Protein AF-A0A355FUG0-F1 (afdb_monomer)

Solvent-accessible surface area (backbone atoms only — not comparable to full-atom values): 5585 Å² total; per-residue (Å²): 134,89,80,83,79,77,75,78,67,91,72,84,76,66,68,52,71,65,58,49,49,47,39,35,70,80,68,69,42,76,83,83,58,45,63,61,60,49,28,63,69,29,56,66,90,46,58,92,75,53,55,96,92,56,58,50,19,64,68,57,49,56,50,47,51,54,51,51,50,52,53,51,50,54,52,47,54,70,74,43,78,84,63,65,94,92,117

Foldseek 3Di:
DDDPPPPVDPPPQADDPVVQVVCCVPPVDHCPDSLLVVQCPAAPVCVVVDDPPHHHNVVVVVVVVVVVVVVVCVVCCVVPVPDDPPD

Secondary structure (DSSP, 8-state):
-------------SPPHHHHHHHHHHH----S-HHHHHHHT--GGGGGG--TT---THHHHHHHHHHHHHHHHHHHHHH-TTSPTT-

Mean predicted aligned error: 8.6 Å

Structure (mmCIF, N/CA/C/O backbone):
data_AF-A0A355FUG0-F1
#
_entry.id   AF-A0A355FUG0-F1
#
loop_
_atom_site.group_PDB
_atom_site.id
_atom_site.type_symbol
_atom_site.label_atom_id
_atom_site.label_alt_id
_atom_site.label_comp_id
_atom_site.label_asym_id
_atom_site.label_entity_id
_atom_site.label_seq_id
_atom_site.pdbx_PDB_ins_code
_atom_site.Cartn_x
_atom_site.Cartn_y
_atom_site.Cartn_z
_atom_site.occupancy
_atom_site.B_iso_or_equiv
_atom_site.auth_seq_id
_atom_site.auth_comp_id
_atom_site.auth_asym_id
_atom_site.auth_atom_id
_atom_site.pdbx_PDB_model_num
ATOM 1 N N . MET A 1 1 ? 17.533 -14.155 -49.136 1.00 44.09 1 MET A N 1
ATOM 2 C CA . MET A 1 1 ? 18.456 -13.476 -48.197 1.00 44.09 1 MET A CA 1
ATOM 3 C C . MET A 1 1 ? 17.650 -12.950 -47.021 1.00 44.09 1 MET A C 1
ATOM 5 O O . MET A 1 1 ? 16.548 -12.463 -47.223 1.00 44.09 1 MET A O 1
ATOM 9 N N . LYS A 1 2 ? 18.158 -13.175 -45.805 1.00 46.75 2 LYS A N 1
ATOM 10 C CA . LYS A 1 2 ? 17.517 -12.886 -44.514 1.00 46.75 2 LYS A CA 1
ATOM 11 C C . LYS A 1 2 ? 17.292 -11.384 -44.329 1.00 46.75 2 LYS A C 1
ATOM 13 O O . LYS A 1 2 ? 18.240 -10.635 -44.514 1.00 46.75 2 LYS A O 1
ATOM 18 N N . GLN A 1 3 ? 16.134 -10.997 -43.799 1.00 42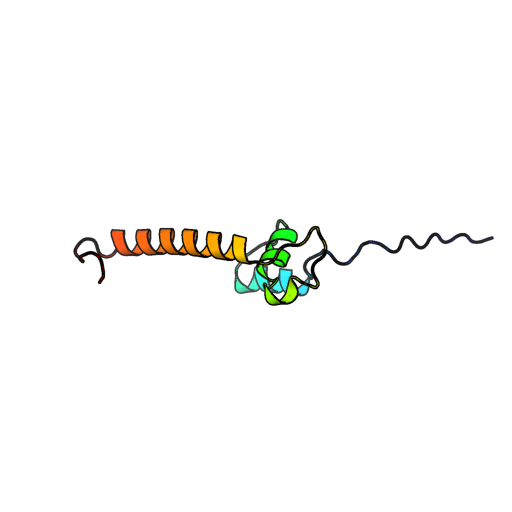.72 3 GLN A N 1
ATOM 19 C CA . GLN A 1 3 ? 16.076 -9.929 -42.801 1.00 42.72 3 GLN A CA 1
ATOM 20 C C . GLN A 1 3 ? 15.143 -10.368 -41.669 1.00 42.72 3 GLN A C 1
ATOM 22 O O . GLN A 1 3 ? 13.924 -10.260 -41.746 1.00 42.72 3 GLN A O 1
ATOM 27 N N . ARG A 1 4 ? 15.746 -10.951 -40.628 1.00 47.94 4 ARG A N 1
ATOM 28 C CA . ARG A 1 4 ? 15.111 -11.165 -39.325 1.00 47.94 4 ARG A CA 1
ATOM 29 C C . ARG A 1 4 ? 15.155 -9.819 -38.615 1.00 47.94 4 ARG A C 1
ATOM 31 O O . ARG A 1 4 ? 16.175 -9.485 -38.021 1.00 47.94 4 ARG A O 1
ATOM 38 N N . THR A 1 5 ? 14.078 -9.050 -38.689 1.00 40.09 5 THR A N 1
ATOM 39 C CA . THR A 1 5 ? 13.894 -7.891 -37.816 1.00 40.09 5 THR A CA 1
ATOM 40 C C . THR A 1 5 ? 13.713 -8.408 -36.392 1.00 40.09 5 THR A C 1
ATOM 42 O O . THR A 1 5 ? 12.650 -8.908 -36.026 1.00 40.09 5 THR A O 1
ATOM 45 N N . TRP A 1 6 ? 14.782 -8.350 -35.600 1.00 44.94 6 TRP A N 1
ATOM 46 C CA . TRP A 1 6 ? 14.712 -8.480 -34.150 1.00 44.94 6 TRP A CA 1
ATOM 47 C C . TRP A 1 6 ? 13.952 -7.262 -33.615 1.00 44.94 6 TRP A C 1
ATOM 49 O O . TRP A 1 6 ? 14.544 -6.237 -33.290 1.00 44.94 6 TRP A O 1
ATOM 59 N N . PHE A 1 7 ? 12.625 -7.356 -33.536 1.00 46.06 7 PHE A N 1
ATOM 60 C CA . PHE A 1 7 ? 11.872 -6.517 -32.613 1.00 46.06 7 PHE A CA 1
ATOM 61 C C . PHE A 1 7 ? 12.265 -6.976 -31.211 1.00 46.06 7 PHE A C 1
ATOM 63 O O . PHE A 1 7 ? 11.710 -7.938 -30.682 1.00 46.06 7 PHE A O 1
ATOM 70 N N . TRP A 1 8 ? 13.284 -6.340 -30.633 1.00 42.81 8 TRP A N 1
ATOM 71 C CA . TRP A 1 8 ? 13.567 -6.492 -29.215 1.00 42.81 8 TRP A CA 1
ATOM 72 C C . TRP A 1 8 ? 12.376 -5.890 -28.467 1.00 42.81 8 TRP A C 1
ATOM 74 O O . TRP A 1 8 ? 12.202 -4.676 -28.381 1.00 42.81 8 TRP A O 1
ATOM 84 N N . SER A 1 9 ? 11.461 -6.770 -28.070 1.00 44.19 9 SER A N 1
ATOM 85 C CA . SER A 1 9 ? 10.244 -6.437 -27.344 1.00 44.19 9 SER A CA 1
ATOM 86 C C . SER A 1 9 ? 10.601 -5.640 -26.088 1.00 44.19 9 SER A C 1
ATOM 88 O O . SER A 1 9 ? 11.449 -6.071 -25.306 1.00 44.19 9 SER A O 1
ATOM 90 N N . LYS A 1 10 ? 9.937 -4.495 -25.877 1.00 46.84 10 LYS A N 1
ATOM 91 C CA . LYS A 1 10 ? 9.921 -3.754 -24.604 1.00 46.84 10 LYS A CA 1
ATOM 92 C C . LYS A 1 10 ? 9.306 -4.648 -23.515 1.00 46.84 10 LYS A C 1
ATOM 94 O O . LYS A 1 10 ? 8.128 -4.525 -23.196 1.00 46.84 10 LYS A O 1
ATOM 99 N N . SER A 1 11 ? 10.087 -5.584 -22.985 1.00 50.56 11 SER A N 1
ATOM 100 C CA . SER A 1 11 ? 9.579 -6.709 -22.192 1.00 50.56 11 SER A CA 1
ATOM 101 C C . SER A 1 11 ? 9.642 -6.513 -20.668 1.00 50.56 11 SER A C 1
ATOM 103 O O . SER A 1 11 ? 9.225 -7.409 -19.943 1.00 50.56 11 SER A O 1
ATOM 105 N N . SER A 1 12 ? 10.116 -5.386 -20.129 1.00 56.19 12 SER A N 1
ATOM 106 C CA . SER A 1 12 ? 10.470 -5.303 -18.695 1.00 56.19 12 SER A CA 1
ATOM 107 C C . SER A 1 12 ? 9.409 -4.727 -17.740 1.00 56.19 12 SER A C 1
ATOM 109 O O . SER A 1 12 ? 9.680 -4.612 -16.552 1.00 56.19 12 SER A O 1
ATOM 111 N N . ARG A 1 13 ? 8.194 -4.373 -18.190 1.00 65.31 13 ARG A N 1
ATOM 112 C CA . ARG A 1 13 ? 7.199 -3.688 -17.319 1.00 65.31 13 ARG A CA 1
ATOM 113 C C . ARG A 1 13 ? 6.154 -4.590 -16.660 1.00 65.31 13 ARG A C 1
ATOM 115 O O . ARG A 1 13 ? 5.256 -4.097 -15.976 1.00 65.31 13 ARG A O 1
ATOM 122 N N . ALA A 1 14 ? 6.215 -5.897 -16.891 1.00 77.81 14 ALA A N 1
ATOM 123 C CA . ALA A 1 14 ? 5.255 -6.835 -16.326 1.00 77.81 14 ALA A CA 1
ATOM 124 C C . ALA A 1 14 ? 5.704 -7.311 -14.938 1.00 77.81 14 ALA A C 1
ATOM 126 O O . ALA A 1 14 ? 6.844 -7.713 -14.746 1.00 77.81 14 ALA A O 1
ATOM 127 N N . VAL A 1 15 ? 4.774 -7.319 -13.984 1.00 88.06 15 VAL A N 1
ATOM 128 C CA . VAL A 1 15 ? 4.952 -8.010 -12.700 1.00 88.06 15 VAL A CA 1
ATOM 129 C C . VAL A 1 15 ? 5.131 -9.511 -12.949 1.00 88.06 15 VAL A C 1
ATOM 131 O O . VAL A 1 15 ? 4.331 -10.095 -13.697 1.00 88.06 15 VAL A O 1
ATOM 134 N N . SER A 1 16 ? 6.144 -10.111 -12.315 1.00 92.81 16 SER A N 1
ATOM 135 C CA . SER A 1 16 ? 6.561 -11.492 -12.572 1.00 92.81 16 SER A CA 1
ATOM 136 C C . SER A 1 16 ? 5.461 -12.523 -12.244 1.00 92.81 16 SER A C 1
ATOM 138 O O . SER A 1 16 ? 4.608 -12.270 -11.380 1.00 92.81 16 SER A O 1
ATOM 140 N N . PRO A 1 17 ? 5.431 -13.686 -12.924 1.00 93.44 17 PRO A N 1
ATOM 141 C CA . PRO A 1 17 ? 4.478 -14.758 -12.625 1.00 93.44 17 PRO A CA 1
ATOM 142 C C . PRO A 1 17 ? 4.565 -15.259 -11.180 1.00 93.44 17 PRO A C 1
ATOM 144 O O . PRO A 1 17 ? 3.534 -15.535 -10.567 1.00 93.44 17 PRO A O 1
ATOM 147 N N . GLU A 1 18 ? 5.772 -15.321 -10.620 1.00 95.44 18 GLU A N 1
ATOM 148 C CA . GLU A 1 18 ? 6.039 -15.766 -9.250 1.00 95.44 18 GLU A CA 1
ATOM 149 C C . GLU A 1 18 ? 5.402 -14.805 -8.249 1.00 95.44 18 GLU A C 1
ATOM 151 O O . GLU A 1 18 ? 4.673 -15.235 -7.357 1.00 95.44 18 GLU A O 1
ATOM 156 N N . PHE A 1 19 ? 5.583 -13.496 -8.447 1.00 93.94 19 PHE A N 1
ATOM 157 C CA . PHE A 1 19 ? 4.981 -12.485 -7.584 1.00 93.94 19 PHE A CA 1
ATOM 158 C C . PHE A 1 19 ? 3.450 -12.475 -7.686 1.00 93.94 19 PHE A C 1
ATOM 160 O O . PHE A 1 19 ? 2.753 -12.355 -6.680 1.00 93.94 19 PHE A O 1
ATOM 167 N N . ARG A 1 20 ? 2.889 -12.676 -8.888 1.00 95.06 20 ARG A N 1
ATOM 168 C CA . ARG A 1 20 ? 1.433 -12.855 -9.061 1.00 95.06 20 ARG A CA 1
ATOM 169 C C . ARG A 1 20 ? 0.923 -14.089 -8.317 1.00 95.06 20 ARG A C 1
ATOM 171 O O . ARG A 1 20 ? -0.149 -14.031 -7.717 1.00 95.06 20 ARG A O 1
ATOM 178 N N . GLY A 1 21 ? 1.670 -15.191 -8.378 1.00 96.94 21 GLY A N 1
ATOM 179 C CA . GLY A 1 21 ? 1.367 -16.424 -7.656 1.00 96.94 21 GLY A CA 1
ATOM 180 C C . GLY A 1 21 ? 1.385 -16.215 -6.144 1.00 96.94 21 GLY A C 1
ATOM 181 O O . GLY A 1 21 ? 0.427 -16.590 -5.472 1.00 96.94 21 GLY A O 1
ATOM 182 N N . PHE A 1 22 ? 2.419 -15.543 -5.637 1.00 96.62 22 PHE A N 1
ATOM 183 C CA . PHE A 1 22 ? 2.549 -15.151 -4.235 1.00 96.62 22 PHE A CA 1
ATOM 184 C C . PHE A 1 22 ? 1.360 -14.304 -3.767 1.00 96.62 22 PHE A C 1
ATOM 186 O O . PHE A 1 22 ? 0.684 -14.682 -2.815 1.00 96.62 22 PHE A O 1
ATOM 193 N N . LEU A 1 23 ? 1.023 -13.226 -4.486 1.00 96.50 23 LEU A N 1
ATOM 194 C CA . LEU A 1 23 ? -0.097 -12.353 -4.117 1.00 96.50 23 LEU A CA 1
ATOM 195 C C . LEU A 1 23 ? -1.441 -13.083 -4.069 1.00 96.50 23 LEU A C 1
ATOM 197 O O . LEU A 1 23 ? -2.255 -12.843 -3.177 1.00 96.50 23 LEU A O 1
ATOM 201 N N . LYS A 1 24 ? -1.673 -13.993 -5.017 1.00 97.19 24 LYS A N 1
ATOM 202 C CA . LYS A 1 24 ? -2.888 -14.805 -5.029 1.00 97.19 24 LYS A CA 1
ATOM 203 C C . LYS A 1 24 ? -2.918 -15.788 -3.858 1.00 97.19 24 LYS A C 1
ATOM 205 O O . LYS A 1 24 ? -3.980 -15.986 -3.281 1.00 97.19 24 LYS A O 1
ATOM 210 N N . LYS A 1 25 ? -1.787 -16.422 -3.544 1.00 98.06 25 LYS A N 1
ATOM 211 C CA . LYS A 1 25 ? -1.687 -17.455 -2.508 1.00 98.06 25 LYS A CA 1
ATOM 212 C C . LYS A 1 25 ? -1.805 -16.874 -1.100 1.00 98.06 25 LYS A C 1
ATOM 214 O O . LYS A 1 25 ? -2.570 -17.406 -0.309 1.00 98.06 25 LYS A O 1
ATOM 219 N N . GLU A 1 26 ? -1.070 -15.805 -0.810 1.00 98.06 2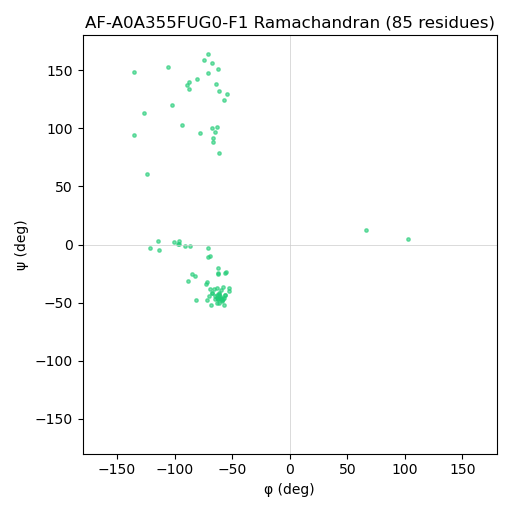6 GLU A N 1
ATOM 220 C CA . GLU A 1 26 ? -0.964 -15.257 0.548 1.00 98.06 26 GLU A CA 1
ATOM 221 C C . GLU A 1 26 ? -2.065 -14.234 0.857 1.00 98.06 26 GLU A C 1
ATOM 223 O O . GLU A 1 26 ? -2.524 -14.147 1.990 1.00 98.06 26 GLU A O 1
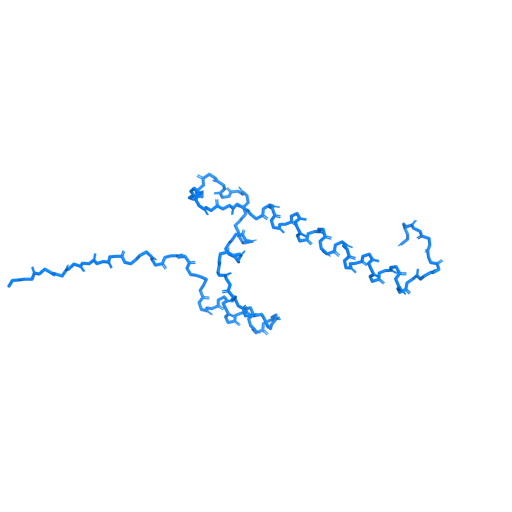ATOM 228 N N . PHE A 1 27 ? -2.533 -13.487 -0.150 1.00 95.75 27 PHE A N 1
ATOM 229 C CA . PHE A 1 27 ? -3.486 -12.386 0.055 1.00 95.75 27 PHE A CA 1
ATOM 230 C C . PHE A 1 27 ? -4.803 -12.552 -0.714 1.00 95.75 27 PHE A C 1
ATOM 232 O O . PHE A 1 27 ? -5.676 -11.692 -0.634 1.00 95.75 27 PHE A O 1
ATOM 239 N N . GLY A 1 28 ? -4.960 -13.609 -1.520 1.00 97.00 28 GLY A N 1
ATOM 240 C CA . GLY A 1 28 ? -6.140 -13.776 -2.379 1.00 97.00 28 GLY A CA 1
ATOM 241 C C . GLY A 1 28 ? -6.252 -12.726 -3.494 1.00 97.00 28 GLY A C 1
ATOM 242 O O . GLY A 1 28 ? -7.293 -12.618 -4.145 1.00 97.00 28 GLY A O 1
ATOM 243 N N . LEU A 1 29 ? -5.196 -11.943 -3.744 1.00 95.38 29 LEU 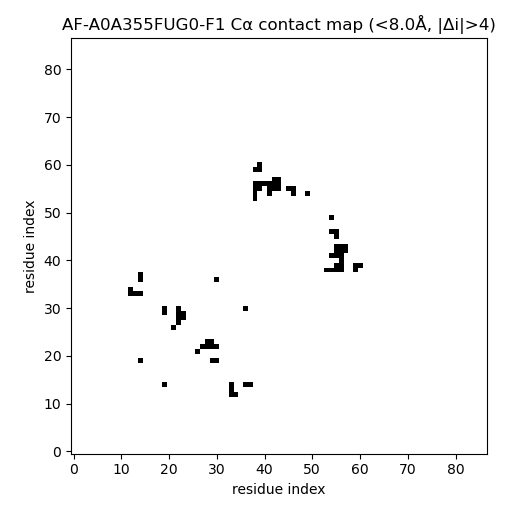A N 1
ATOM 244 C CA . LEU A 1 29 ? -5.239 -10.801 -4.653 1.00 95.38 29 LEU A CA 1
ATOM 245 C C . LEU A 1 29 ? -4.906 -11.201 -6.093 1.00 95.38 29 LEU A C 1
ATOM 247 O O . LEU A 1 29 ? -3.937 -11.907 -6.373 1.00 95.38 29 LEU A O 1
ATOM 251 N N . ARG A 1 30 ? -5.676 -10.665 -7.047 1.00 94.69 30 ARG A N 1
ATOM 252 C CA . ARG A 1 30 ? -5.351 -10.735 -8.478 1.00 94.69 30 ARG A CA 1
ATOM 253 C C . ARG A 1 30 ? -4.773 -9.405 -8.946 1.00 94.69 30 ARG A C 1
ATOM 255 O O . ARG A 1 30 ? -5.474 -8.398 -8.954 1.00 94.69 30 ARG A O 1
ATOM 262 N N . VAL A 1 31 ? -3.538 -9.426 -9.448 1.00 93.00 31 VAL A N 1
ATOM 263 C CA . VAL A 1 31 ? -2.893 -8.252 -10.061 1.00 93.00 31 VAL A CA 1
ATOM 264 C C . VAL A 1 31 ? -3.671 -7.810 -11.308 1.00 93.00 31 VAL A C 1
ATOM 266 O O . VAL A 1 31 ? -3.537 -8.415 -12.376 1.00 93.00 31 VAL A O 1
ATOM 269 N N . ARG A 1 32 ? -4.490 -6.758 -11.169 1.00 90.94 32 ARG A N 1
ATOM 270 C CA . ARG A 1 32 ? -5.280 -6.166 -12.268 1.00 90.94 32 ARG A CA 1
ATOM 271 C C . ARG A 1 32 ? -4.450 -5.221 -13.127 1.00 90.94 32 ARG A C 1
ATOM 273 O O . ARG A 1 32 ? -4.478 -5.330 -14.346 1.00 90.94 32 ARG A O 1
ATOM 280 N N . ASN A 1 33 ? -3.703 -4.323 -12.489 1.00 92.31 33 ASN A N 1
ATOM 281 C CA . ASN A 1 33 ? -2.811 -3.386 -13.156 1.00 92.31 33 ASN A CA 1
ATOM 282 C C . ASN A 1 33 ? -1.413 -3.500 -12.542 1.00 92.31 33 ASN A C 1
ATOM 284 O O . ASN A 1 33 ? -1.219 -3.175 -11.377 1.00 92.31 33 ASN A O 1
ATOM 288 N N . ALA A 1 34 ? -0.454 -3.977 -13.335 1.00 91.94 34 ALA A N 1
ATOM 289 C CA . ALA A 1 34 ? 0.932 -4.171 -12.917 1.00 91.94 34 ALA A CA 1
ATOM 290 C C . ALA A 1 34 ? 1.632 -2.861 -12.520 1.00 91.94 34 ALA A C 1
ATOM 292 O O . ALA A 1 34 ? 2.569 -2.897 -11.732 1.00 91.94 34 ALA A O 1
ATOM 293 N N . HIS A 1 35 ? 1.187 -1.719 -13.052 1.00 91.94 35 HIS A N 1
ATOM 294 C CA . HIS A 1 35 ? 1.769 -0.413 -12.753 1.00 91.94 35 HIS A CA 1
ATOM 295 C C . HIS A 1 35 ? 1.717 -0.079 -11.259 1.00 91.94 35 HIS A C 1
ATOM 297 O O . HIS A 1 35 ? 2.763 0.229 -10.700 1.00 91.94 35 HIS A O 1
ATOM 303 N N . TRP A 1 36 ? 0.560 -0.251 -10.612 1.00 93.00 36 TRP A N 1
ATOM 304 C CA . TRP A 1 36 ? 0.388 0.085 -9.195 1.00 93.00 36 TRP A CA 1
ATOM 305 C C . TRP A 1 36 ? 1.274 -0.737 -8.266 1.00 93.00 36 TRP A C 1
ATOM 307 O O . TRP A 1 36 ? 1.806 -0.210 -7.303 1.00 93.00 36 TRP A O 1
ATOM 317 N N . TYR A 1 37 ? 1.478 -2.018 -8.576 1.00 93.69 37 TYR A N 1
ATOM 318 C CA . TYR A 1 37 ? 2.359 -2.870 -7.776 1.00 93.69 37 TYR A CA 1
ATOM 319 C C . TYR A 1 37 ? 3.832 -2.520 -7.965 1.00 93.69 37 TYR A C 1
ATOM 321 O O . TYR A 1 37 ? 4.605 -2.676 -7.031 1.00 93.69 37 TYR A O 1
ATOM 329 N N . ARG A 1 38 ? 4.228 -2.064 -9.160 1.00 91.62 38 ARG A N 1
ATOM 330 C CA . ARG A 1 38 ? 5.596 -1.584 -9.377 1.00 91.62 38 ARG A CA 1
ATOM 331 C C . ARG A 1 38 ? 5.826 -0.293 -8.607 1.00 91.62 38 ARG A C 1
ATOM 333 O O . ARG A 1 38 ? 6.745 -0.254 -7.812 1.00 91.62 38 ARG A O 1
ATOM 340 N N . GLU A 1 39 ? 4.950 0.695 -8.779 1.00 93.62 39 GLU A N 1
ATOM 341 C CA . GLU A 1 39 ? 5.039 1.974 -8.062 1.00 93.62 39 GLU A CA 1
ATOM 342 C C . GLU A 1 39 ? 5.039 1.769 -6.543 1.00 93.62 39 GLU A C 1
ATOM 344 O O . GLU A 1 39 ? 5.924 2.277 -5.869 1.00 93.62 39 GLU A O 1
ATOM 349 N N . ALA A 1 40 ? 4.142 0.932 -6.008 1.00 94.81 40 ALA A N 1
ATOM 350 C CA . ALA A 1 40 ? 4.083 0.638 -4.575 1.00 94.81 40 ALA A CA 1
ATOM 351 C C . ALA A 1 40 ? 5.349 -0.044 -4.018 1.00 94.81 40 ALA A C 1
ATOM 353 O O . ALA A 1 40 ? 5.611 0.055 -2.824 1.00 94.81 40 ALA A O 1
ATOM 354 N N . LEU A 1 41 ? 6.121 -0.740 -4.860 1.00 93.06 41 LEU A N 1
ATOM 355 C CA . LEU A 1 41 ? 7.368 -1.418 -4.482 1.00 93.06 41 LEU A CA 1
ATOM 356 C C . LEU A 1 41 ? 8.627 -0.622 -4.865 1.00 93.06 41 LEU A C 1
ATOM 358 O O . LEU A 1 41 ? 9.742 -1.099 -4.646 1.00 93.06 41 LEU A O 1
ATOM 362 N N . THR A 1 42 ? 8.470 0.575 -5.428 1.00 93.38 42 THR A N 1
ATOM 363 C CA . THR A 1 42 ? 9.577 1.460 -5.785 1.00 93.38 42 THR A CA 1
ATOM 364 C C . THR A 1 42 ? 9.839 2.431 -4.645 1.00 93.38 42 THR A C 1
ATOM 366 O O . THR A 1 42 ? 9.133 3.421 -4.479 1.00 93.38 42 THR A O 1
ATOM 369 N N . HIS A 1 43 ? 10.885 2.166 -3.869 1.00 94.81 43 HIS A N 1
ATOM 370 C CA . HIS A 1 43 ? 11.292 3.042 -2.775 1.00 94.81 43 HIS A CA 1
ATOM 371 C C . HIS A 1 43 ? 11.905 4.360 -3.286 1.00 94.81 43 HIS A C 1
ATOM 373 O O . HIS A 1 43 ? 12.625 4.371 -4.289 1.00 94.81 43 HIS A O 1
ATOM 379 N N . ALA A 1 44 ? 11.708 5.456 -2.546 1.00 91.88 44 ALA A N 1
ATOM 380 C CA . ALA A 1 44 ? 12.210 6.794 -2.882 1.00 91.88 44 ALA A CA 1
ATOM 381 C C . ALA A 1 44 ? 13.738 6.871 -3.083 1.00 91.88 44 ALA A C 1
ATOM 383 O O . ALA A 1 44 ? 14.233 7.709 -3.832 1.00 91.88 44 ALA A O 1
ATOM 384 N N . SER A 1 45 ? 14.518 5.958 -2.498 1.00 93.12 45 SER A N 1
ATOM 385 C CA . SER A 1 45 ? 15.972 5.896 -2.733 1.00 93.12 45 SER A CA 1
ATOM 386 C C . SER A 1 45 ? 16.353 5.615 -4.191 1.00 93.12 45 SER A C 1
ATOM 388 O O . SER A 1 45 ? 17.486 5.874 -4.588 1.00 93.12 45 SER A O 1
ATOM 390 N N . LEU A 1 46 ? 15.432 5.065 -4.987 1.00 91.62 46 LEU A N 1
ATOM 391 C CA . LEU A 1 46 ? 15.643 4.781 -6.404 1.00 91.62 46 LEU A CA 1
ATOM 392 C C . LEU A 1 46 ? 15.325 5.975 -7.308 1.00 91.62 46 LEU A C 1
ATOM 394 O O . LEU A 1 46 ? 15.531 5.856 -8.508 1.00 91.62 46 LEU A O 1
ATOM 398 N N . ASN A 1 47 ? 14.873 7.113 -6.767 1.00 88.44 47 ASN A N 1
ATOM 399 C CA . ASN A 1 47 ? 14.353 8.244 -7.547 1.00 88.44 47 ASN A CA 1
ATOM 400 C C . ASN A 1 47 ? 15.320 8.728 -8.647 1.00 88.44 47 ASN A C 1
ATOM 402 O O . ASN A 1 47 ? 14.907 9.007 -9.766 1.00 88.44 47 ASN A O 1
ATOM 406 N N . ASN A 1 48 ? 16.630 8.723 -8.374 1.00 88.50 48 ASN A N 1
ATOM 407 C CA . ASN A 1 48 ? 17.666 9.113 -9.345 1.00 88.50 48 ASN A CA 1
ATOM 408 C C . ASN A 1 48 ? 17.875 8.105 -10.492 1.00 88.50 48 ASN A C 1
ATOM 410 O O . ASN A 1 48 ? 18.633 8.373 -11.419 1.00 88.50 48 ASN A O 1
ATOM 414 N N . SER A 1 49 ? 17.293 6.913 -10.387 1.00 87.19 49 SER A N 1
ATOM 415 C CA . SER A 1 49 ? 17.397 5.808 -11.348 1.00 87.19 49 SER A CA 1
ATOM 416 C C . SER A 1 49 ? 16.061 5.491 -12.025 1.00 87.19 49 SER A C 1
ATOM 418 O O . SER A 1 49 ? 15.995 4.525 -12.782 1.00 87.19 49 SER A O 1
ATOM 420 N N . LEU A 1 50 ? 15.006 6.262 -11.739 1.00 85.94 50 LEU A N 1
ATOM 421 C CA . LEU A 1 50 ? 13.691 6.080 -12.345 1.00 85.94 50 LEU A CA 1
ATOM 422 C C . LEU A 1 50 ? 13.636 6.701 -13.739 1.00 85.94 50 LEU A C 1
ATOM 424 O O . LEU A 1 50 ? 14.169 7.784 -13.983 1.00 85.94 50 LEU A O 1
ATOM 428 N N . ASP A 1 51 ? 12.938 6.017 -14.642 1.00 87.25 51 ASP A N 1
ATOM 429 C CA . ASP A 1 51 ? 12.517 6.610 -15.907 1.00 87.25 51 ASP A CA 1
ATOM 430 C C . ASP A 1 51 ? 11.472 7.711 -15.647 1.00 87.25 51 ASP A C 1
ATOM 432 O O . ASP A 1 51 ? 10.719 7.657 -14.677 1.00 87.25 51 ASP A O 1
ATOM 436 N N . GLU A 1 52 ? 11.332 8.661 -16.573 1.00 81.88 52 GLU A N 1
ATOM 437 C CA . GLU A 1 52 ? 10.386 9.792 -16.475 1.00 81.88 52 GLU A CA 1
ATOM 438 C C . GLU A 1 52 ? 8.915 9.366 -16.261 1.00 81.88 52 GLU A C 1
ATOM 440 O O . GLU A 1 52 ? 8.105 10.115 -15.722 1.00 81.88 52 GLU A O 1
ATOM 445 N N . ALA A 1 53 ? 8.562 8.142 -16.664 1.00 83.19 53 ALA A N 1
ATOM 446 C CA . ALA A 1 53 ? 7.224 7.571 -16.502 1.00 83.19 53 ALA A CA 1
ATOM 447 C C . ALA A 1 53 ? 7.030 6.777 -15.195 1.00 83.19 53 ALA A C 1
ATOM 449 O O . ALA A 1 53 ? 5.949 6.222 -14.976 1.00 83.19 53 ALA A O 1
ATOM 450 N N . GLU A 1 54 ? 8.062 6.653 -14.363 1.00 86.75 54 GLU A N 1
ATOM 451 C CA . GLU A 1 54 ? 8.017 5.953 -13.083 1.00 86.75 54 GLU A CA 1
ATOM 452 C C . GLU A 1 54 ? 8.005 6.947 -11.927 1.00 86.75 54 GLU A C 1
ATOM 454 O O . GLU A 1 54 ? 8.451 8.085 -12.045 1.00 86.75 54 GLU A O 1
ATOM 459 N N . GLN A 1 55 ? 7.414 6.527 -10.816 1.00 91.88 55 GLN A N 1
ATOM 460 C CA . GLN A 1 55 ? 7.265 7.336 -9.616 1.00 91.88 55 GLN A CA 1
ATOM 461 C C . GLN A 1 55 ? 7.623 6.468 -8.406 1.00 91.88 55 GLN A C 1
ATOM 463 O O . GLN A 1 55 ? 7.406 5.249 -8.453 1.00 91.88 55 GLN A O 1
ATOM 468 N N . PRO A 1 56 ? 8.183 7.061 -7.342 1.00 95.44 56 PRO A N 1
ATOM 469 C CA . PRO A 1 56 ? 8.337 6.371 -6.076 1.00 95.44 56 PRO A CA 1
ATOM 470 C C . PRO A 1 56 ? 6.977 6.175 -5.392 1.00 95.44 56 PRO A C 1
ATOM 472 O O . PRO A 1 56 ? 5.981 6.828 -5.710 1.00 95.44 56 PRO A O 1
ATOM 475 N N . ASN A 1 57 ? 6.951 5.279 -4.416 1.00 97.12 57 ASN A N 1
ATOM 476 C CA . ASN A 1 57 ? 5.757 4.863 -3.691 1.00 97.12 57 ASN A CA 1
ATOM 477 C C . ASN A 1 57 ? 5.146 5.937 -2.771 1.00 97.12 57 ASN A C 1
ATOM 479 O O . ASN A 1 57 ? 4.038 5.721 -2.291 1.00 97.12 57 ASN A O 1
ATOM 483 N N . GLU A 1 58 ? 5.808 7.072 -2.527 1.00 96.69 58 GLU A N 1
ATOM 484 C CA . GLU A 1 58 ? 5.433 8.064 -1.499 1.00 96.69 58 GLU A CA 1
ATOM 485 C C . GLU A 1 58 ? 3.967 8.524 -1.595 1.00 96.69 58 GLU A C 1
ATOM 487 O O . GLU A 1 58 ? 3.264 8.648 -0.592 1.00 96.69 58 GLU A O 1
ATOM 492 N N . ARG A 1 59 ? 3.453 8.726 -2.815 1.00 96.19 59 ARG A N 1
ATOM 493 C CA . ARG A 1 59 ? 2.047 9.116 -3.025 1.00 96.19 59 ARG A CA 1
ATOM 494 C C . ARG A 1 59 ? 1.066 7.995 -2.683 1.00 96.19 59 ARG A C 1
ATOM 496 O O . ARG A 1 59 ? -0.017 8.267 -2.166 1.00 96.19 59 ARG A O 1
ATOM 503 N N . LEU A 1 60 ? 1.421 6.750 -3.001 1.00 97.38 60 LEU A N 1
ATOM 504 C CA . LEU A 1 60 ? 0.616 5.574 -2.666 1.00 97.38 60 LEU A CA 1
ATOM 505 C C . LEU A 1 60 ? 0.689 5.257 -1.173 1.00 97.38 60 LEU A C 1
ATOM 507 O O . LEU A 1 60 ? -0.311 4.828 -0.608 1.00 97.38 60 LEU A O 1
ATOM 511 N N . GLU A 1 61 ? 1.835 5.499 -0.540 1.00 97.88 61 GLU A N 1
ATOM 512 C CA . GLU A 1 61 ? 2.028 5.376 0.904 1.00 97.88 61 GLU A CA 1
ATOM 513 C C . GLU A 1 61 ? 1.141 6.367 1.656 1.00 97.88 61 GLU A C 1
ATOM 515 O O . GLU A 1 61 ? 0.348 5.946 2.492 1.00 97.88 61 GLU A O 1
ATOM 520 N N . PHE A 1 62 ? 1.167 7.648 1.278 1.00 97.88 62 PHE A N 1
ATOM 521 C CA . PHE A 1 62 ? 0.293 8.669 1.861 1.00 97.88 62 PHE A CA 1
ATOM 522 C C . PHE A 1 62 ? -1.200 8.315 1.737 1.00 97.88 62 PHE A C 1
ATOM 524 O O . PHE A 1 62 ? -1.976 8.456 2.686 1.00 97.88 62 PHE A O 1
ATOM 531 N N . LEU A 1 63 ? -1.615 7.824 0.564 1.00 97.94 63 LEU A N 1
ATOM 532 C CA . LEU A 1 63 ? -2.985 7.356 0.353 1.00 97.94 63 LEU A CA 1
ATOM 533 C C . LEU A 1 63 ? -3.304 6.133 1.224 1.00 97.94 63 LEU A C 1
ATOM 535 O O . LEU A 1 63 ? -4.384 6.059 1.807 1.00 97.94 63 LEU A O 1
ATOM 539 N N . GLY A 1 64 ? -2.383 5.173 1.291 1.00 97.88 64 GLY A N 1
ATOM 540 C CA . GLY A 1 64 ? -2.523 3.964 2.092 1.00 97.88 64 GLY A CA 1
ATOM 541 C C . GLY A 1 64 ? -2.696 4.280 3.572 1.00 97.88 64 GLY A C 1
ATOM 542 O O . GLY A 1 64 ? -3.631 3.769 4.180 1.00 97.88 64 GLY A O 1
ATOM 543 N N . ASP A 1 65 ? -1.868 5.169 4.116 1.00 98.25 65 ASP A N 1
ATOM 544 C CA . ASP A 1 65 ? -1.942 5.624 5.506 1.00 98.25 65 ASP A CA 1
ATOM 545 C C . ASP A 1 65 ? -3.296 6.274 5.817 1.00 98.25 65 ASP A C 1
ATOM 547 O O . ASP A 1 65 ? -3.969 5.897 6.772 1.00 98.25 65 ASP A O 1
ATOM 551 N N . SER A 1 66 ? -3.781 7.143 4.925 1.00 98.25 66 SER A N 1
ATOM 552 C CA . SER A 1 66 ? -5.097 7.779 5.075 1.00 98.25 66 SER A CA 1
ATOM 553 C C . SER A 1 66 ? -6.249 6.763 5.094 1.00 98.25 66 SER A C 1
ATOM 555 O O . SER A 1 66 ? -7.180 6.885 5.890 1.00 98.25 66 SER A O 1
ATOM 557 N N . ILE A 1 67 ? -6.208 5.749 4.220 1.00 98.31 67 ILE A N 1
ATOM 558 C CA . ILE A 1 67 ? -7.239 4.701 4.162 1.00 98.31 67 ILE A CA 1
ATOM 559 C C . ILE A 1 67 ? -7.164 3.783 5.384 1.00 98.31 67 ILE A C 1
ATOM 561 O O . ILE A 1 67 ? -8.201 3.460 5.962 1.00 98.31 67 ILE A O 1
ATOM 565 N N . LEU A 1 68 ? -5.960 3.365 5.783 1.00 98.00 68 LEU A N 1
ATOM 566 C CA . LEU A 1 68 ? -5.766 2.535 6.969 1.00 98.00 68 LEU A CA 1
ATOM 5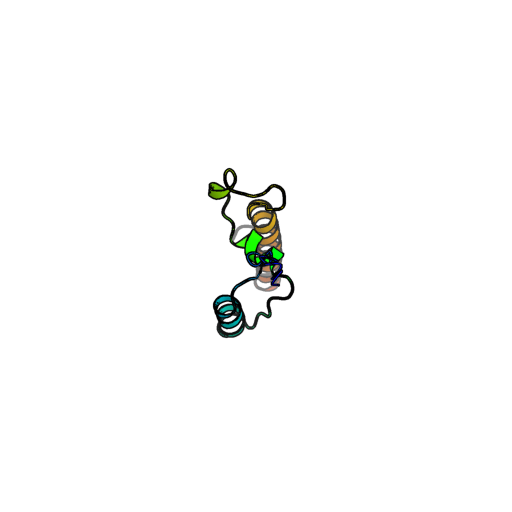67 C C . LEU A 1 68 ? -6.207 3.275 8.230 1.00 98.00 68 LEU A C 1
ATOM 569 O O . LEU A 1 68 ? -6.925 2.690 9.035 1.00 98.00 68 LEU A O 1
ATOM 573 N N . GLY A 1 69 ? -5.862 4.556 8.358 1.00 97.44 69 GLY A N 1
ATOM 574 C CA . GLY A 1 69 ? -6.322 5.419 9.440 1.00 97.44 69 GLY A CA 1
ATOM 575 C C . GLY A 1 69 ? -7.844 5.516 9.482 1.00 97.44 69 GLY A C 1
ATOM 576 O O . GLY A 1 69 ? -8.436 5.286 10.528 1.00 97.44 69 GLY A O 1
ATOM 577 N N . ALA A 1 70 ? -8.501 5.758 8.344 1.00 97.50 70 ALA A N 1
ATOM 578 C CA . ALA A 1 70 ? -9.961 5.824 8.290 1.00 97.50 70 ALA A CA 1
ATOM 579 C C . ALA A 1 70 ? -10.632 4.510 8.728 1.00 97.50 70 ALA A C 1
ATOM 581 O O . ALA A 1 70 ? -11.559 4.538 9.532 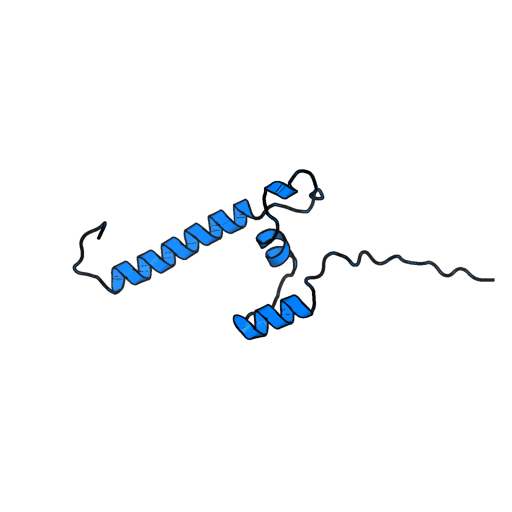1.00 97.50 70 ALA A O 1
ATOM 582 N N . VAL A 1 71 ? -10.154 3.361 8.234 1.00 97.88 71 VAL A N 1
ATOM 583 C CA . VAL A 1 71 ? -10.699 2.043 8.606 1.00 97.88 71 VAL A CA 1
ATOM 584 C C . VAL A 1 71 ? -10.415 1.716 10.071 1.00 97.88 71 VAL A C 1
ATOM 586 O O . VAL A 1 71 ? -11.292 1.206 10.761 1.00 97.88 71 VAL A O 1
ATOM 589 N N . ALA A 1 72 ? -9.211 2.004 10.565 1.00 95.94 72 ALA A N 1
ATOM 590 C CA . ALA A 1 72 ? -8.859 1.775 11.962 1.00 95.94 72 ALA A CA 1
ATOM 591 C C . ALA A 1 72 ? -9.721 2.632 12.899 1.00 95.94 72 ALA A C 1
ATOM 593 O O . ALA A 1 72 ? -10.279 2.103 13.857 1.00 95.94 72 ALA A O 1
ATOM 594 N N . THR A 1 73 ? -9.889 3.919 12.588 1.00 94.81 73 THR A N 1
ATOM 595 C CA . THR A 1 73 ? -10.746 4.831 13.353 1.00 94.81 73 THR A CA 1
ATOM 596 C C . THR A 1 73 ? -12.201 4.379 13.335 1.00 94.81 73 THR A C 1
ATOM 598 O O . THR A 1 73 ? -12.828 4.359 14.387 1.00 94.81 73 THR A O 1
ATOM 601 N N . ASP A 1 74 ? -12.733 3.964 12.181 1.00 95.62 74 ASP A N 1
ATOM 602 C CA . ASP A 1 74 ? -14.093 3.418 12.068 1.00 95.62 74 ASP A CA 1
ATOM 603 C C . ASP A 1 74 ? -14.285 2.195 12.979 1.00 95.62 74 ASP A C 1
ATOM 605 O O . ASP A 1 74 ? -15.228 2.131 13.770 1.00 95.62 74 ASP A O 1
ATOM 609 N N . LEU A 1 75 ? -13.330 1.260 12.950 1.00 95.38 75 LEU A N 1
ATOM 610 C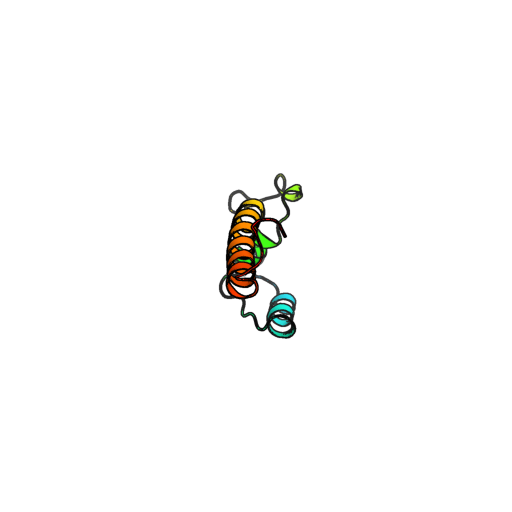 CA . LEU A 1 75 ? -13.357 0.082 13.811 1.00 95.38 75 LEU A CA 1
ATOM 611 C C . LEU A 1 75 ? -13.318 0.461 15.293 1.00 95.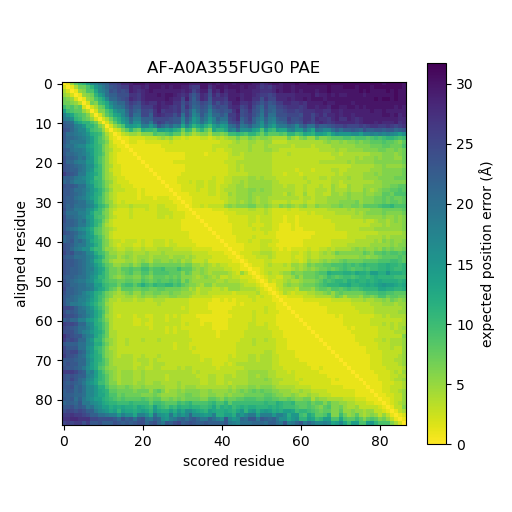38 75 LEU A C 1
ATOM 613 O O . LEU A 1 75 ? -14.162 -0.015 16.049 1.00 95.38 75 LEU A O 1
ATOM 617 N N . VAL A 1 76 ? -12.378 1.305 15.719 1.00 94.25 76 VAL A N 1
ATOM 618 C CA . VAL A 1 76 ? -12.252 1.701 17.131 1.00 94.25 76 VAL A CA 1
ATOM 619 C C . VAL A 1 76 ? -13.506 2.435 17.602 1.00 94.25 76 VAL A C 1
ATOM 621 O O . VAL A 1 76 ? -14.076 2.057 18.623 1.00 94.25 76 VAL A O 1
ATOM 624 N N . PHE A 1 77 ? -13.993 3.401 16.820 1.00 93.00 77 PHE A N 1
ATOM 625 C CA . PHE A 1 77 ? -15.161 4.213 17.158 1.00 93.00 77 PHE A CA 1
ATOM 626 C C . PHE A 1 77 ? -16.408 3.362 17.432 1.00 93.00 77 PHE A C 1
ATOM 628 O O . PHE A 1 77 ? -17.121 3.594 18.407 1.00 93.00 77 PHE A O 1
ATOM 635 N N . PHE A 1 78 ? -16.668 2.348 16.602 1.00 95.00 78 PHE A N 1
ATOM 636 C CA . PHE A 1 78 ? -17.842 1.492 16.779 1.00 95.00 78 PHE A CA 1
ATOM 637 C C . PHE A 1 78 ? -17.654 0.369 17.806 1.00 95.00 78 PHE A C 1
ATOM 639 O O . PHE A 1 78 ? -18.644 -0.069 18.395 1.00 95.00 78 PHE A O 1
ATOM 646 N N . HIS A 1 79 ? -16.429 -0.112 18.033 1.00 95.00 79 HIS A N 1
ATOM 647 C CA . HIS A 1 79 ? -16.178 -1.194 18.995 1.00 95.00 79 HIS A CA 1
ATOM 648 C C . HIS A 1 79 ? -16.017 -0.695 20.437 1.00 95.00 79 HIS A C 1
ATOM 650 O O . HIS A 1 79 ? -16.332 -1.446 21.360 1.00 95.00 79 HIS A O 1
ATOM 656 N N . TYR A 1 80 ? -15.600 0.558 20.634 1.00 93.56 80 TYR A N 1
ATOM 657 C CA . TYR A 1 80 ? -15.363 1.164 21.948 1.00 93.56 80 TYR A CA 1
ATOM 658 C C . TYR A 1 80 ? -16.175 2.458 22.135 1.00 93.56 80 TYR A C 1
ATOM 660 O O . TYR A 1 80 ? -15.617 3.527 22.356 1.00 93.56 80 TYR A O 1
ATOM 668 N N . PRO A 1 81 ? -17.519 2.399 22.082 1.00 91.75 81 PRO A N 1
ATOM 669 C CA . PRO A 1 81 ? -18.366 3.595 22.073 1.00 91.75 81 PRO A CA 1
ATOM 670 C C . PRO A 1 81 ? -18.416 4.350 23.413 1.00 91.75 81 PRO A C 1
ATOM 672 O O . PRO A 1 81 ? -19.164 5.318 23.528 1.00 91.75 81 PRO A O 1
ATOM 675 N N . GLN A 1 82 ? -17.755 3.852 24.459 1.00 93.31 82 GLN A N 1
ATOM 676 C CA . GLN A 1 82 ? -17.727 4.456 25.798 1.00 93.31 82 GLN A CA 1
ATOM 677 C C . GLN A 1 82 ? -16.338 4.972 26.182 1.00 93.31 82 GLN A C 1
ATOM 679 O O . GLN A 1 82 ? -16.205 5.566 27.250 1.00 93.31 82 GLN A O 1
ATOM 684 N N . ASP A 1 83 ? -15.335 4.735 25.339 1.00 89.81 83 ASP A N 1
ATOM 685 C CA . ASP A 1 83 ? -13.976 5.189 25.588 1.00 89.81 83 ASP A CA 1
ATOM 686 C C . ASP A 1 83 ? -13.825 6.613 25.038 1.00 89.81 83 ASP A C 1
ATOM 688 O O . ASP A 1 83 ? -14.372 6.958 23.986 1.00 89.81 83 ASP A O 1
ATOM 692 N N . ASP A 1 84 ? -13.113 7.455 25.782 1.00 85.56 84 ASP A N 1
ATOM 693 C CA . ASP A 1 84 ? -12.834 8.829 25.376 1.00 85.56 84 ASP A CA 1
ATOM 694 C C . ASP A 1 84 ? -11.764 8.874 24.272 1.00 85.56 84 ASP A C 1
ATOM 696 O O . ASP A 1 84 ? -10.945 7.966 24.112 1.00 85.56 84 ASP A O 1
ATOM 700 N N . GLU A 1 85 ? -11.738 9.975 23.518 1.00 76.94 85 GLU A N 1
ATOM 701 C CA . GLU A 1 85 ? -10.728 10.208 22.485 1.00 76.94 85 GLU A CA 1
ATOM 702 C C . GLU A 1 85 ? -9.301 10.149 23.072 1.00 76.94 85 GLU A C 1
ATOM 704 O O . GLU A 1 85 ? -8.961 10.898 23.990 1.00 76.94 85 GLU A O 1
ATOM 709 N N . GLY A 1 86 ? -8.448 9.284 22.507 1.00 74.00 86 GLY A N 1
ATOM 710 C CA . GLY A 1 86 ? -7.027 9.175 22.862 1.00 74.00 86 GLY A CA 1
ATOM 711 C C . GLY A 1 86 ? -6.641 7.990 23.758 1.00 74.00 86 GLY A C 1
ATOM 712 O O . GLY A 1 86 ? -5.471 7.909 24.143 1.00 74.00 86 GLY A O 1
ATOM 713 N N . LEU A 1 87 ? -7.585 7.095 24.074 1.00 58.09 87 LEU A N 1
ATOM 714 C CA . LEU A 1 87 ? -7.339 5.786 24.697 1.00 58.09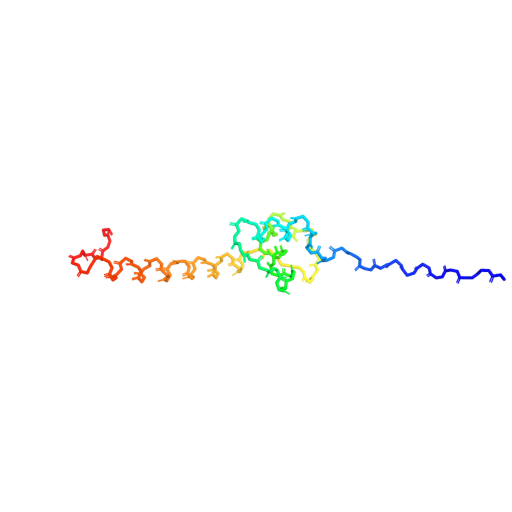 87 LEU A CA 1
ATOM 715 C C . LEU A 1 87 ? -7.154 4.663 23.665 1.00 58.09 87 LEU A C 1
ATOM 717 O O . LEU A 1 87 ? -7.767 4.736 22.577 1.00 58.09 87 LEU A O 1
#

Sequence (87 aa):
MKQRTWFWSKSSRAVSPEFRGFLKKEFGLRVRNAHWYREALTHASLNNSLDEAEQPNERLEFLGDSILGAVATDLVFFHYPQDDEGL

pLDDT: mean 85.85, std 17.3, range [40.09, 98.31]

Radius of gyration: 20.75 Å; Cα contacts (8 Å, |Δi|>4): 40; chains: 1; bounding box: 37×28×74 Å